Protein AF-A0A660PDK4-F1 (afdb_monomer_lite)

Structure (mmCIF, N/CA/C/O backbone):
data_AF-A0A660PDK4-F1
#
_entry.id   AF-A0A660PDK4-F1
#
loop_
_atom_site.group_PDB
_atom_site.id
_atom_site.type_symbol
_atom_site.label_atom_id
_atom_site.label_alt_id
_atom_site.label_comp_id
_atom_site.label_asym_id
_atom_site.label_entity_id
_atom_site.label_seq_id
_atom_site.pdbx_PDB_ins_code
_atom_site.Cartn_x
_atom_site.Cartn_y
_atom_site.Cartn_z
_atom_site.occupancy
_atom_site.B_iso_or_equiv
_atom_site.auth_seq_id
_atom_site.auth_comp_id
_atom_site.auth_asym_id
_atom_site.auth_atom_id
_atom_site.pdbx_PDB_model_num
ATOM 1 N N . MET A 1 1 ? 26.786 -0.456 -37.010 1.00 61.53 1 MET A N 1
ATOM 2 C CA . MET A 1 1 ? 25.797 -0.784 -35.952 1.00 61.53 1 MET A CA 1
ATOM 3 C C . MET A 1 1 ? 24.676 -1.629 -36.537 1.00 61.53 1 MET A C 1
ATOM 5 O O . MET A 1 1 ? 24.182 -1.297 -37.607 1.00 61.53 1 MET A O 1
ATOM 9 N N . LYS A 1 2 ? 24.284 -2.719 -35.867 1.00 79.62 2 LYS A N 1
ATOM 10 C CA . LYS A 1 2 ? 23.240 -3.639 -36.344 1.00 79.62 2 LYS A CA 1
ATOM 11 C C . LYS A 1 2 ? 21.884 -3.222 -35.770 1.00 79.62 2 LYS A C 1
ATOM 13 O O . LYS A 1 2 ? 21.746 -3.102 -34.559 1.00 79.62 2 LYS A O 1
ATOM 18 N N . ILE A 1 3 ? 20.899 -2.977 -36.635 1.00 83.56 3 ILE A N 1
ATOM 19 C CA . ILE A 1 3 ? 19.535 -2.630 -36.209 1.00 83.56 3 ILE A CA 1
ATOM 20 C C . ILE A 1 3 ? 18.897 -3.875 -35.562 1.00 83.56 3 ILE A C 1
ATOM 22 O O . ILE A 1 3 ? 18.844 -4.914 -36.232 1.00 83.56 3 ILE A O 1
ATOM 26 N N . PRO A 1 4 ? 18.377 -3.795 -34.320 1.00 86.06 4 PRO A N 1
ATOM 27 C CA . PRO A 1 4 ? 17.782 -4.945 -33.640 1.00 86.06 4 PRO A CA 1
ATOM 28 C C . PRO A 1 4 ? 16.606 -5.545 -34.417 1.00 86.06 4 PRO A C 1
ATOM 30 O O . PRO A 1 4 ? 15.833 -4.834 -35.081 1.00 86.06 4 PRO A O 1
ATOM 33 N N . LYS A 1 5 ? 16.420 -6.865 -34.324 1.00 92.06 5 LYS A N 1
ATOM 34 C CA . LYS A 1 5 ? 15.219 -7.525 -34.870 1.00 92.06 5 LYS A CA 1
ATOM 35 C C . LYS A 1 5 ? 13.991 -7.206 -34.001 1.00 92.06 5 LYS A C 1
ATOM 37 O O . LYS A 1 5 ? 14.107 -6.784 -32.857 1.00 92.06 5 LYS A O 1
ATOM 42 N N . LYS A 1 6 ? 12.778 -7.409 -34.537 1.00 88.94 6 LYS A N 1
ATOM 43 C CA . LYS A 1 6 ? 11.521 -7.127 -33.804 1.00 88.94 6 LYS A CA 1
ATOM 44 C C . LYS A 1 6 ? 11.422 -7.921 -32.490 1.00 88.94 6 LYS A C 1
ATOM 46 O O . LYS A 1 6 ? 11.038 -7.357 -31.474 1.00 88.94 6 LYS A O 1
ATOM 51 N N . LYS A 1 7 ? 11.800 -9.206 -32.518 1.00 90.00 7 LYS A N 1
ATOM 52 C CA . LYS A 1 7 ? 11.802 -10.099 -31.343 1.00 90.00 7 LYS A CA 1
ATOM 53 C C . LYS A 1 7 ? 12.777 -9.629 -30.259 1.00 90.00 7 LYS A C 1
ATOM 55 O O . LYS A 1 7 ? 12.391 -9.488 -29.110 1.00 90.00 7 LYS A O 1
ATOM 60 N N . GLU A 1 8 ? 13.995 -9.293 -30.665 1.00 89.75 8 GLU A N 1
ATOM 61 C CA . GLU A 1 8 ? 15.057 -8.785 -29.790 1.00 89.75 8 GLU A CA 1
ATOM 62 C C . GLU 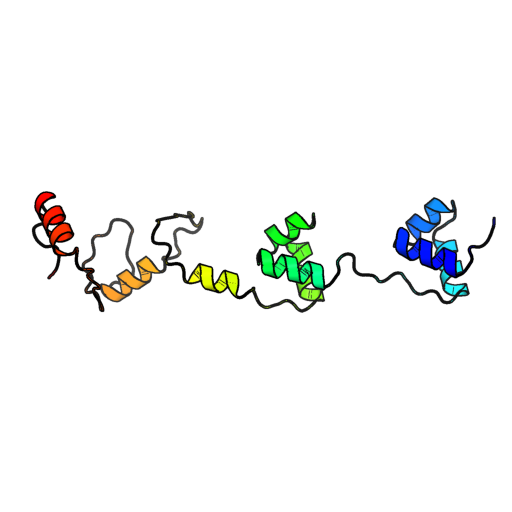A 1 8 ? 14.633 -7.486 -29.089 1.00 89.75 8 GLU A C 1
ATOM 64 O O . GLU A 1 8 ? 14.758 -7.358 -27.874 1.00 89.75 8 GLU A O 1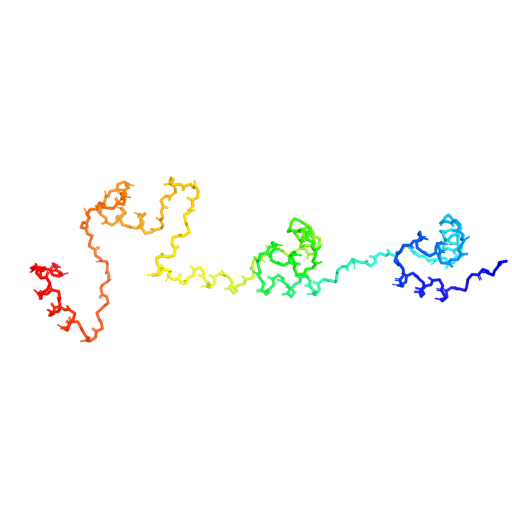
ATOM 69 N N . LEU A 1 9 ? 14.016 -6.554 -29.827 1.00 87.12 9 LEU A N 1
ATOM 70 C CA . LEU A 1 9 ? 13.506 -5.312 -29.245 1.00 87.12 9 LEU A CA 1
ATOM 71 C C . LEU A 1 9 ? 12.400 -5.568 -28.206 1.00 87.12 9 LEU A C 1
ATOM 73 O O . LEU A 1 9 ? 12.367 -4.885 -27.189 1.00 87.12 9 LEU A O 1
ATOM 77 N N . LEU A 1 10 ? 11.532 -6.564 -28.424 1.00 88.06 10 LEU A N 1
ATOM 78 C CA . LEU A 1 10 ? 10.502 -6.968 -27.458 1.00 88.06 10 LEU A CA 1
ATOM 79 C C . LEU A 1 10 ? 11.101 -7.600 -26.192 1.00 88.06 10 LEU A C 1
ATOM 81 O O . LEU A 1 10 ? 10.635 -7.316 -25.089 1.00 88.06 10 LEU A O 1
ATOM 85 N N . GLU A 1 11 ? 12.131 -8.434 -26.321 1.00 88.62 11 GLU A N 1
ATOM 86 C CA . GLU A 1 11 ? 12.834 -9.032 -25.176 1.00 88.62 11 GLU A CA 1
ATOM 87 C C . GLU A 1 11 ? 13.544 -7.969 -24.333 1.00 88.62 11 GLU A C 1
ATOM 89 O O . GLU A 1 11 ? 13.413 -7.944 -23.106 1.00 88.62 11 GLU A O 1
ATOM 94 N N . LEU A 1 12 ? 14.216 -7.024 -24.989 1.00 87.75 12 LEU A N 1
ATOM 95 C CA . LEU A 1 12 ? 14.838 -5.875 -24.331 1.00 87.75 12 LEU A CA 1
ATOM 96 C C . LEU A 1 12 ? 13.804 -4.997 -23.633 1.00 87.75 12 LEU A C 1
ATOM 98 O O . LEU A 1 12 ? 14.040 -4.519 -22.524 1.00 87.75 12 LEU A O 1
ATOM 102 N N . GLN A 1 13 ? 12.641 -4.822 -24.253 1.00 86.62 13 GLN A N 1
ATOM 103 C CA . GLN A 1 13 ? 11.545 -4.061 -23.679 1.00 86.62 13 GLN A CA 1
ATOM 104 C C . GLN A 1 13 ? 11.001 -4.723 -22.404 1.00 86.62 13 GLN A C 1
ATOM 106 O O . GLN A 1 13 ? 10.810 -4.036 -21.400 1.00 86.62 13 GLN A O 1
ATOM 111 N N . LYS A 1 14 ? 10.855 -6.056 -22.397 1.00 84.19 14 LYS A N 1
ATOM 112 C CA . LYS A 1 14 ? 10.500 -6.831 -21.195 1.00 84.19 14 LYS A CA 1
ATOM 113 C C . LYS A 1 14 ? 11.558 -6.711 -20.095 1.00 84.19 14 LYS A C 1
ATOM 115 O O . LYS A 1 14 ? 11.210 -6.536 -18.928 1.00 84.19 14 LYS A O 1
ATOM 120 N N . LYS A 1 15 ? 12.843 -6.773 -20.458 1.00 85.50 15 LYS A N 1
ATOM 121 C CA . LYS A 1 15 ? 13.965 -6.756 -19.506 1.00 85.50 15 LYS A CA 1
ATOM 122 C C . LYS A 1 15 ? 14.181 -5.381 -18.869 1.00 85.50 15 LYS A C 1
ATOM 124 O O . LYS A 1 15 ? 14.283 -5.271 -17.650 1.00 85.50 15 LYS A O 1
ATOM 129 N N . TYR A 1 16 ? 14.244 -4.330 -19.680 1.00 84.69 16 TYR A N 1
ATOM 130 C CA . TYR A 1 16 ? 14.684 -3.004 -19.239 1.00 84.69 16 TYR A CA 1
ATOM 131 C C . TYR A 1 16 ? 13.543 -2.023 -18.967 1.00 84.69 16 TYR A C 1
ATOM 133 O O . TYR A 1 16 ? 13.757 -1.039 -18.256 1.00 84.69 16 TYR A O 1
ATOM 141 N N . ARG A 1 17 ? 12.331 -2.302 -19.467 1.00 81.25 17 ARG A N 1
ATOM 142 C CA . ARG A 1 17 ? 11.08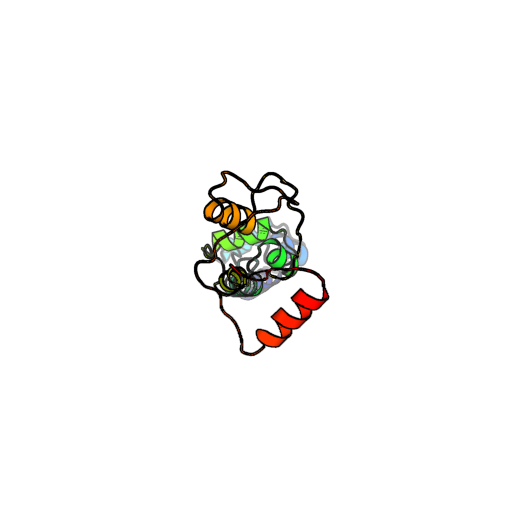6 -1.527 -19.288 1.00 81.25 17 ARG A CA 1
ATOM 143 C C . ARG A 1 17 ? 11.091 -0.104 -19.862 1.00 81.25 17 ARG A C 1
ATOM 145 O O . ARG A 1 17 ? 10.027 0.400 -20.202 1.00 81.25 17 ARG A O 1
ATOM 152 N N . THR A 1 18 ? 12.245 0.556 -19.975 1.00 85.06 18 THR A N 1
ATOM 153 C CA . THR A 1 18 ? 12.382 1.934 -20.462 1.00 85.06 18 THR A CA 1
ATOM 154 C C . THR A 1 18 ? 13.334 2.032 -21.648 1.00 85.06 18 THR A C 1
ATOM 156 O O . THR A 1 18 ? 14.397 1.411 -21.667 1.00 85.06 18 THR A O 1
ATOM 159 N N . ASP A 1 19 ? 12.992 2.893 -22.610 1.00 85.69 19 ASP A N 1
ATOM 160 C CA . ASP A 1 19 ? 13.815 3.119 -23.805 1.00 85.69 19 ASP A CA 1
ATOM 161 C C . ASP A 1 19 ? 15.195 3.699 -23.457 1.00 85.69 19 ASP A C 1
ATOM 163 O O . ASP A 1 19 ? 16.160 3.437 -24.166 1.00 85.69 19 ASP A O 1
ATOM 167 N N . LYS A 1 20 ? 15.314 4.432 -22.337 1.00 88.94 20 LYS A N 1
ATOM 168 C CA . LYS A 1 20 ? 16.589 4.974 -21.836 1.00 88.94 20 LYS A CA 1
ATOM 169 C C . LYS A 1 20 ? 17.589 3.866 -21.489 1.00 88.94 20 LYS A C 1
ATOM 171 O O . LYS A 1 20 ? 18.728 3.922 -21.931 1.00 88.94 20 LYS A O 1
ATOM 176 N N . LYS A 1 21 ? 17.150 2.836 -20.762 1.00 88.25 21 LYS A N 1
ATOM 177 C CA . LYS A 1 21 ? 18.012 1.703 -20.395 1.00 88.25 21 LYS A CA 1
ATOM 178 C C . LYS A 1 21 ? 18.364 0.832 -21.600 1.00 88.25 21 LYS A C 1
ATOM 180 O O . LYS A 1 21 ? 19.476 0.332 -21.690 1.00 88.25 21 LYS A O 1
ATOM 185 N N . ILE A 1 22 ? 17.437 0.672 -22.548 1.00 88.00 22 ILE A N 1
ATOM 186 C CA . ILE A 1 22 ? 17.716 -0.030 -23.813 1.00 88.00 22 ILE A CA 1
ATOM 187 C C . ILE A 1 22 ? 18.781 0.732 -24.617 1.00 88.00 22 ILE A C 1
ATOM 189 O O . ILE A 1 22 ? 19.690 0.122 -25.171 1.00 88.00 22 ILE A O 1
ATOM 193 N N . ALA A 1 23 ? 18.688 2.063 -24.642 1.00 90.81 23 ALA A N 1
ATOM 194 C CA . ALA A 1 23 ? 19.671 2.940 -25.268 1.00 90.81 23 ALA A CA 1
ATOM 195 C C . ALA A 1 23 ? 21.067 2.806 -24.642 1.00 90.81 23 ALA A C 1
ATOM 197 O O . ALA A 1 23 ? 22.038 2.663 -25.379 1.00 90.81 23 ALA A O 1
ATOM 198 N N . GLU A 1 24 ? 21.161 2.778 -23.308 1.00 92.00 24 GLU A N 1
ATOM 199 C CA . GLU A 1 24 ? 22.422 2.571 -22.577 1.00 92.00 24 GLU A CA 1
ATOM 200 C C . GLU A 1 24 ? 23.092 1.238 -22.954 1.00 92.00 24 GLU A C 1
ATOM 202 O O . GLU A 1 24 ? 24.289 1.210 -23.219 1.00 92.00 24 GLU A O 1
ATOM 207 N N . VAL A 1 25 ? 22.320 0.151 -23.072 1.00 89.19 25 VAL A N 1
ATOM 208 C CA . VAL A 1 25 ? 22.840 -1.181 -23.444 1.00 89.19 25 VAL A CA 1
ATOM 209 C C . VAL A 1 25 ? 23.399 -1.215 -24.868 1.00 89.19 25 VAL A C 1
ATOM 211 O O . VAL A 1 25 ? 24.384 -1.900 -25.127 1.00 89.19 25 VAL A O 1
ATOM 214 N N . TYR A 1 26 ? 22.783 -0.482 -25.796 1.00 87.44 26 TYR A N 1
ATOM 215 C CA . TYR A 1 26 ? 23.227 -0.413 -27.192 1.00 87.44 26 TYR A CA 1
ATOM 216 C C . TYR A 1 26 ? 24.222 0.724 -27.461 1.00 87.44 26 TYR A C 1
ATOM 218 O O . TYR A 1 26 ? 24.712 0.834 -28.585 1.00 87.44 26 TYR A O 1
ATOM 226 N N . GLY A 1 27 ? 24.503 1.581 -26.473 1.00 89.25 27 GLY A N 1
ATOM 227 C CA . GLY A 1 27 ? 25.321 2.782 -26.653 1.00 89.25 27 GLY A CA 1
ATOM 228 C C . GLY A 1 27 ? 24.720 3.781 -27.650 1.00 89.25 27 GLY A C 1
ATOM 229 O O . GLY A 1 27 ? 25.454 4.476 -28.346 1.00 89.25 27 GLY A O 1
ATOM 230 N N . VAL A 1 28 ? 23.388 3.826 -27.771 1.00 92.00 28 VAL A N 1
ATOM 231 C CA . VAL A 1 28 ? 22.675 4.692 -28.726 1.00 92.00 28 VAL A CA 1
ATOM 232 C C . VAL A 1 28 ? 21.801 5.720 -28.013 1.00 92.00 28 VAL A C 1
ATOM 234 O O . VAL A 1 28 ? 21.343 5.474 -26.901 1.00 92.00 28 VAL A O 1
ATOM 237 N N . PRO A 1 29 ? 21.475 6.857 -28.649 1.00 93.06 29 PRO A N 1
ATOM 238 C CA . PRO A 1 29 ? 20.496 7.791 -28.104 1.00 93.06 29 PRO A CA 1
ATOM 239 C C . PRO A 1 29 ? 19.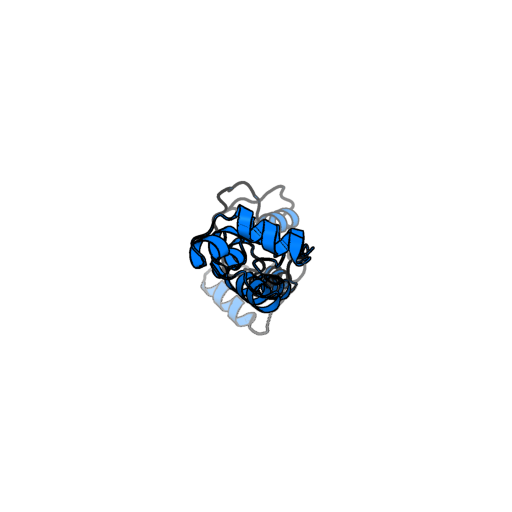105 7.154 -27.955 1.00 93.06 29 PRO A C 1
ATOM 241 O O . PRO A 1 29 ? 18.633 6.441 -28.843 1.00 93.06 29 PRO A O 1
ATOM 244 N N . SER A 1 30 ? 18.383 7.489 -26.880 1.00 91.19 30 SER A N 1
ATOM 245 C CA . SER A 1 30 ? 17.009 7.009 -26.615 1.00 91.19 30 SER A CA 1
ATOM 246 C C . SER A 1 30 ? 16.029 7.293 -27.760 1.00 91.19 30 SER A C 1
ATOM 248 O O . SER A 1 30 ? 15.143 6.486 -28.041 1.00 91.19 30 SER A O 1
ATOM 250 N N . ARG A 1 31 ? 16.231 8.405 -28.478 1.00 92.31 31 ARG A N 1
ATOM 251 C CA . ARG A 1 31 ? 15.459 8.775 -29.676 1.00 92.31 31 ARG A CA 1
ATOM 252 C C . ARG A 1 31 ? 15.545 7.713 -30.775 1.00 92.31 31 ARG A C 1
ATOM 254 O O . ARG A 1 31 ? 14.558 7.470 -31.462 1.00 92.31 31 ARG A O 1
ATOM 261 N N . LEU A 1 32 ? 16.693 7.047 -30.916 1.00 92.06 32 LEU A N 1
ATOM 262 C CA . LEU A 1 32 ? 16.891 6.010 -31.926 1.00 92.06 32 LEU A CA 1
ATOM 263 C C . LEU A 1 32 ? 16.126 4.727 -31.573 1.00 92.06 32 LEU A C 1
ATOM 265 O O . LEU A 1 32 ? 15.523 4.109 -32.447 1.00 92.06 32 LEU A O 1
ATOM 269 N N . VAL A 1 33 ? 16.068 4.373 -30.285 1.00 89.81 33 VAL A N 1
ATOM 270 C CA . VAL A 1 33 ? 15.252 3.251 -29.791 1.00 89.81 33 VAL A CA 1
ATOM 271 C C . VAL A 1 33 ? 13.763 3.521 -30.025 1.00 89.81 33 VAL A C 1
ATOM 273 O O . VAL A 1 33 ? 13.049 2.645 -30.516 1.00 89.81 33 VAL A O 1
ATOM 276 N N . ALA A 1 34 ? 13.303 4.746 -29.749 1.00 90.00 34 ALA A N 1
ATOM 277 C CA . ALA A 1 34 ? 11.935 5.166 -30.048 1.00 90.00 34 ALA A CA 1
ATOM 278 C C . ALA A 1 34 ? 11.633 5.076 -31.555 1.00 90.00 34 ALA A C 1
ATOM 280 O O . A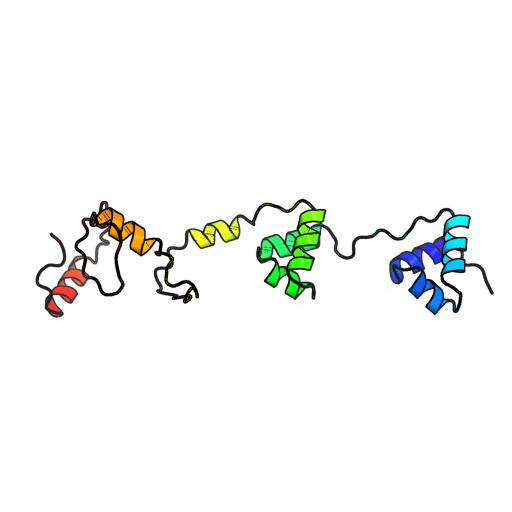LA A 1 34 ? 10.607 4.523 -31.949 1.00 90.00 34 ALA A O 1
ATOM 281 N N . TYR A 1 35 ? 12.563 5.522 -32.405 1.00 91.44 35 TYR A N 1
ATOM 282 C CA . TYR A 1 35 ? 12.445 5.400 -33.858 1.00 91.44 35 TYR A CA 1
ATOM 283 C C . TYR A 1 35 ? 12.352 3.935 -34.320 1.00 91.44 35 TYR A C 1
ATOM 285 O O . TYR A 1 35 ? 11.476 3.589 -35.116 1.00 91.44 35 TYR A O 1
ATOM 293 N N . TRP A 1 36 ? 13.199 3.041 -33.796 1.00 91.38 36 TRP A N 1
ATOM 294 C CA . TRP A 1 36 ? 13.139 1.609 -34.114 1.00 91.38 36 TRP A CA 1
ATOM 295 C C . TRP A 1 36 ? 11.818 0.971 -33.700 1.00 91.38 36 TRP A C 1
ATOM 297 O O . TRP A 1 36 ? 11.291 0.131 -34.433 1.00 91.38 36 TRP A O 1
ATOM 307 N N . ARG A 1 37 ? 11.276 1.373 -32.549 1.00 89.94 37 ARG A N 1
ATOM 308 C CA . ARG A 1 37 ? 9.966 0.926 -32.079 1.00 89.94 37 ARG A CA 1
ATOM 309 C C . ARG A 1 37 ? 8.849 1.365 -33.018 1.00 89.94 37 ARG A C 1
ATOM 311 O O . ARG A 1 37 ? 8.087 0.508 -33.461 1.00 89.94 37 ARG A O 1
ATOM 318 N N . SER A 1 38 ? 8.796 2.649 -33.373 1.00 89.94 38 SER A N 1
ATOM 319 C CA . SER A 1 38 ? 7.791 3.186 -34.299 1.00 89.94 38 SER A CA 1
ATOM 320 C C . SER A 1 38 ? 7.863 2.497 -35.661 1.00 89.94 38 SER A C 1
ATOM 322 O O . SER A 1 38 ? 6.854 2.006 -36.159 1.00 89.94 38 SER A O 1
ATOM 324 N N . LYS A 1 39 ? 9.071 2.333 -36.219 1.00 92.25 39 LYS A N 1
ATOM 325 C CA . LYS A 1 39 ? 9.286 1.665 -37.514 1.00 92.25 39 LYS A CA 1
ATOM 326 C C . LYS A 1 39 ? 8.871 0.188 -37.518 1.00 92.25 39 LYS A C 1
ATOM 328 O O . LYS A 1 39 ? 8.563 -0.361 -38.570 1.00 92.25 39 LYS A O 1
ATOM 333 N N . LYS A 1 40 ? 8.879 -0.476 -36.358 1.00 89.81 40 LYS A N 1
ATOM 334 C CA . LYS A 1 40 ? 8.498 -1.893 -36.198 1.00 89.81 40 LYS A CA 1
ATOM 335 C C . LYS A 1 40 ? 7.093 -2.084 -35.611 1.00 89.81 40 LYS A C 1
ATOM 337 O O . LYS A 1 40 ? 6.726 -3.225 -35.309 1.00 89.81 40 LYS A O 1
ATOM 342 N N . ASN A 1 41 ? 6.336 -0.995 -35.456 1.00 87.69 41 ASN A N 1
ATOM 343 C CA . ASN A 1 41 ? 5.018 -0.948 -34.825 1.00 87.69 41 ASN A CA 1
ATOM 344 C C . ASN A 1 41 ? 4.996 -1.621 -33.436 1.00 87.69 41 ASN A C 1
ATOM 346 O O . ASN A 1 41 ? 4.188 -2.507 -33.161 1.00 87.69 41 ASN A O 1
ATOM 350 N N . ILE A 1 42 ? 5.964 -1.267 -32.582 1.00 84.81 42 ILE A N 1
ATOM 351 C CA . ILE A 1 42 ? 6.042 -1.718 -31.187 1.00 84.81 42 ILE A CA 1
ATOM 352 C C . ILE A 1 42 ? 5.622 -0.560 -30.275 1.00 84.81 42 ILE A C 1
ATOM 354 O O . ILE A 1 42 ? 6.310 0.463 -30.187 1.00 84.81 42 ILE A O 1
ATOM 358 N N . GLY A 1 43 ? 4.500 -0.743 -29.574 1.00 79.88 43 GLY A N 1
ATOM 359 C CA . GLY A 1 43 ? 3.982 0.213 -28.595 1.00 79.88 43 GLY A CA 1
ATOM 360 C C . GLY A 1 43 ? 4.925 0.440 -27.410 1.00 79.88 43 GLY A C 1
ATOM 361 O O . GLY A 1 43 ? 5.921 -0.263 -27.223 1.00 79.88 43 GLY A O 1
ATOM 362 N N . GLN A 1 44 ? 4.631 1.452 -26.596 1.00 76.94 44 GLN A N 1
ATOM 363 C CA . GLN A 1 44 ? 5.400 1.712 -25.380 1.00 76.94 44 GLN A CA 1
ATOM 364 C C . GLN A 1 44 ? 5.174 0.620 -24.342 1.00 76.94 44 GLN A C 1
ATOM 366 O O . GLN A 1 44 ? 4.082 0.069 -24.236 1.00 76.94 44 GLN A O 1
ATOM 371 N N . TYR A 1 45 ? 6.222 0.299 -23.580 1.00 72.56 45 TYR A N 1
ATOM 372 C CA . TYR A 1 45 ? 6.117 -0.710 -22.538 1.00 72.56 45 TYR A CA 1
ATOM 373 C C . TYR A 1 45 ? 5.223 -0.170 -21.427 1.00 72.56 45 TYR A C 1
ATOM 375 O O . TYR A 1 45 ? 5.613 0.745 -20.704 1.00 72.56 45 TYR A O 1
ATOM 383 N N . SER A 1 46 ? 4.015 -0.711 -21.319 1.00 61.81 46 SER A N 1
ATOM 384 C CA . SER A 1 46 ? 2.978 -0.230 -20.404 1.00 61.81 46 SER A CA 1
ATOM 385 C C . SER A 1 46 ? 2.701 -1.191 -19.247 1.00 61.81 46 SER A C 1
ATOM 387 O O . SER A 1 46 ? 1.714 -1.017 -18.532 1.00 61.81 46 SER A O 1
ATOM 389 N N . PHE A 1 47 ? 3.560 -2.191 -19.011 1.00 62.84 47 PHE A N 1
ATOM 390 C CA . PHE A 1 47 ? 3.362 -3.088 -17.874 1.00 62.84 47 PHE A CA 1
ATOM 391 C C . PHE A 1 47 ? 3.496 -2.318 -16.559 1.00 62.84 47 PHE A C 1
ATOM 393 O O . PHE A 1 47 ? 4.531 -1.714 -16.259 1.00 62.84 47 PHE A O 1
ATOM 400 N N . SER A 1 48 ? 2.427 -2.361 -15.764 1.00 67.56 48 SER A N 1
ATOM 401 C CA . SER A 1 48 ? 2.398 -1.845 -14.399 1.00 67.56 48 SER A CA 1
ATOM 402 C C . SER A 1 48 ? 3.562 -2.417 -13.585 1.00 67.56 48 SER A C 1
ATOM 404 O O . SER A 1 48 ? 3.856 -3.607 -13.655 1.00 67.56 48 SER A O 1
ATOM 406 N N . LYS A 1 49 ? 4.219 -1.569 -12.780 1.00 73.19 49 LYS A N 1
ATOM 407 C CA . LYS A 1 49 ? 5.356 -1.969 -11.931 1.00 73.19 49 LYS A CA 1
ATOM 408 C C . LYS A 1 49 ? 5.007 -3.129 -10.985 1.00 73.19 49 LYS A C 1
ATOM 410 O O . LYS A 1 49 ? 5.885 -3.942 -10.708 1.00 73.19 49 LYS A O 1
ATOM 415 N N . TYR A 1 50 ? 3.750 -3.197 -10.540 1.00 80.94 50 TYR A N 1
ATOM 416 C CA . TYR A 1 50 ? 3.195 -4.258 -9.700 1.00 80.94 50 TYR A CA 1
ATOM 417 C C . TYR A 1 50 ? 1.937 -4.832 -10.357 1.00 80.94 50 TYR A C 1
ATOM 419 O O . TYR A 1 50 ? 1.123 -4.063 -10.878 1.00 80.94 50 TYR A O 1
ATOM 427 N N . SER A 1 51 ? 1.786 -6.159 -10.343 1.00 84.50 51 SER A N 1
ATOM 428 C CA . SER A 1 51 ? 0.576 -6.834 -10.821 1.00 84.50 51 SER A CA 1
ATOM 429 C C . SER A 1 51 ? -0.614 -6.534 -9.907 1.00 84.50 51 SER A C 1
ATOM 431 O O . SER A 1 51 ? -0.445 -6.148 -8.751 1.00 84.50 51 SER A O 1
ATOM 433 N N . HIS A 1 52 ? -1.823 -6.698 -10.439 1.00 86.50 52 HIS A N 1
ATOM 434 C CA . HIS A 1 52 ? -3.058 -6.530 -9.675 1.00 86.50 52 HIS A CA 1
ATOM 435 C C . HIS A 1 52 ? -3.138 -7.520 -8.503 1.00 86.50 52 HIS A C 1
ATOM 437 O O . HIS A 1 52 ? -3.354 -7.108 -7.366 1.00 86.50 52 HIS A O 1
ATOM 443 N N . GLU A 1 53 ? -2.853 -8.795 -8.779 1.00 87.62 53 GLU A N 1
ATOM 444 C CA . GLU A 1 53 ? -2.854 -9.900 -7.811 1.00 87.62 53 GLU A CA 1
ATOM 445 C C . GLU A 1 53 ? -1.966 -9.609 -6.601 1.00 87.62 53 GLU A C 1
ATOM 447 O O . GLU A 1 53 ? -2.401 -9.746 -5.465 1.00 87.62 53 GLU A O 1
ATOM 452 N N . LYS A 1 54 ? -0.750 -9.101 -6.831 1.00 88.81 54 LYS A N 1
ATOM 453 C CA . LYS A 1 54 ? 0.193 -8.813 -5.747 1.00 88.81 54 LYS A CA 1
ATOM 454 C C . LYS A 1 54 ? -0.278 -7.678 -4.835 1.00 88.81 54 LYS A C 1
ATOM 456 O O . LYS A 1 54 ? -0.008 -7.694 -3.639 1.00 88.81 54 LYS A O 1
ATOM 461 N N . ILE A 1 55 ? -0.976 -6.681 -5.386 1.00 90.12 55 ILE A N 1
ATOM 462 C CA . ILE A 1 55 ? -1.566 -5.605 -4.577 1.00 90.12 55 ILE A CA 1
ATOM 463 C C . ILE A 1 55 ? -2.760 -6.125 -3.772 1.00 90.12 55 ILE A C 1
ATOM 465 O O . ILE A 1 55 ? -2.926 -5.700 -2.631 1.00 90.12 55 ILE A O 1
ATOM 469 N N . ILE A 1 56 ? -3.560 -7.039 -4.329 1.00 89.88 56 ILE A N 1
ATOM 470 C CA . ILE A 1 56 ? -4.658 -7.690 -3.601 1.00 89.88 56 ILE A CA 1
ATOM 471 C C . ILE A 1 56 ? -4.109 -8.532 -2.454 1.00 89.88 56 ILE A C 1
ATOM 473 O O . ILE A 1 56 ? -4.517 -8.308 -1.324 1.00 89.88 56 ILE A O 1
ATOM 477 N N . GLU A 1 57 ? -3.143 -9.413 -2.715 1.00 89.81 57 GLU A N 1
ATOM 478 C CA . GLU A 1 57 ? -2.560 -10.304 -1.705 1.00 89.81 57 GLU A CA 1
ATOM 479 C C . GLU A 1 57 ? -2.031 -9.518 -0.494 1.00 89.81 57 GLU A C 1
ATOM 481 O O . GLU A 1 57 ? -2.316 -9.840 0.658 1.00 89.81 57 GLU A O 1
ATOM 486 N N . LEU A 1 58 ? -1.297 -8.431 -0.746 1.00 89.25 58 LEU A N 1
ATOM 487 C CA . LEU A 1 58 ? -0.774 -7.570 0.315 1.00 89.25 58 LEU A CA 1
ATOM 488 C C . LEU A 1 58 ? -1.872 -6.792 1.039 1.00 89.25 58 LEU A C 1
ATOM 490 O O . LEU A 1 58 ? -1.783 -6.568 2.248 1.00 89.25 58 LEU A O 1
ATOM 494 N N . TRP A 1 59 ? -2.901 -6.365 0.306 1.00 89.56 59 TRP A N 1
ATOM 495 C CA . TRP A 1 59 ? -4.037 -5.684 0.905 1.00 89.56 59 TRP A CA 1
ATOM 496 C C . TRP A 1 59 ? -4.845 -6.626 1.793 1.00 89.56 59 TRP A C 1
ATOM 498 O O . TRP A 1 59 ? -5.214 -6.218 2.885 1.00 89.56 59 TRP A O 1
ATOM 508 N N . GLU A 1 60 ? -5.070 -7.869 1.371 1.00 86.88 60 GLU A N 1
ATOM 509 C CA . GLU A 1 60 ? -5.740 -8.912 2.152 1.00 86.88 60 GLU A CA 1
ATOM 510 C C . GLU A 1 60 ? -4.930 -9.304 3.387 1.00 86.88 60 GLU A C 1
ATOM 512 O O . GLU A 1 60 ? -5.497 -9.410 4.470 1.00 86.88 60 GLU A O 1
ATOM 517 N N . ARG A 1 61 ? -3.604 -9.426 3.258 1.00 84.31 61 ARG A N 1
ATOM 518 C CA . ARG A 1 61 ? -2.723 -9.800 4.371 1.00 84.31 61 ARG A CA 1
ATOM 519 C C . ARG A 1 61 ? -2.655 -8.745 5.476 1.00 84.31 61 ARG A C 1
ATOM 521 O O . ARG A 1 61 ? -2.724 -9.099 6.646 1.00 84.31 61 ARG A O 1
ATOM 528 N N . TYR A 1 62 ? -2.464 -7.472 5.124 1.00 83.69 62 TYR A N 1
ATOM 529 C CA . TYR A 1 62 ? -2.187 -6.420 6.116 1.00 83.69 62 TYR A CA 1
ATOM 530 C C . TYR A 1 62 ? -3.344 -5.445 6.330 1.00 83.69 62 TYR A C 1
ATOM 532 O O . TYR A 1 62 ? -3.484 -4.889 7.414 1.00 83.69 62 TYR A O 1
ATOM 540 N N . GLY A 1 63 ? -4.109 -5.144 5.275 1.00 81.44 63 GLY A N 1
ATOM 541 C CA . GLY A 1 63 ? -5.150 -4.107 5.227 1.00 81.44 63 GLY A CA 1
ATOM 542 C C . GLY A 1 63 ? -4.775 -2.729 5.795 1.00 81.44 63 GLY A C 1
ATOM 543 O O . GLY A 1 63 ? -5.662 -1.936 6.129 1.00 81.44 63 GLY A O 1
ATOM 544 N N . ASP A 1 64 ? -3.475 -2.436 5.872 1.00 84.75 64 ASP A N 1
ATOM 545 C CA . ASP A 1 64 ? -2.884 -1.127 6.135 1.00 84.75 64 ASP A CA 1
ATOM 546 C C . ASP A 1 64 ? -1.950 -0.768 4.971 1.00 84.75 64 ASP A C 1
ATOM 548 O O . ASP A 1 64 ? -1.042 -1.524 4.616 1.00 84.75 64 ASP A O 1
ATOM 552 N N . ASP A 1 65 ? -2.169 0.413 4.388 1.00 87.00 65 ASP A N 1
ATOM 553 C CA . ASP A 1 65 ? -1.376 0.935 3.276 1.00 87.00 65 ASP A CA 1
ATOM 554 C C . ASP A 1 65 ? 0.102 1.114 3.658 1.00 87.00 65 ASP A C 1
ATOM 556 O O . ASP A 1 65 ? 0.974 0.986 2.799 1.00 87.00 65 ASP A O 1
ATOM 560 N N . ARG A 1 66 ? 0.415 1.410 4.930 1.00 86.31 66 ARG A N 1
ATOM 561 C CA . ARG A 1 66 ? 1.802 1.604 5.387 1.00 86.31 66 ARG A CA 1
ATOM 562 C C . ARG A 1 66 ? 2.564 0.286 5.438 1.00 86.31 66 ARG A C 1
ATOM 564 O O . ARG A 1 66 ? 3.684 0.238 4.938 1.00 86.31 66 ARG A O 1
ATOM 571 N N . LEU A 1 67 ? 1.958 -0.756 6.006 1.00 87.00 67 LEU A N 1
ATOM 572 C CA . LEU A 1 67 ? 2.571 -2.082 6.122 1.00 87.00 67 LEU A CA 1
ATOM 573 C C . LEU A 1 67 ? 2.703 -2.744 4.747 1.00 87.00 67 LEU A C 1
ATOM 575 O O . LEU A 1 67 ? 3.789 -3.175 4.372 1.00 87.00 67 LEU A O 1
ATOM 579 N N . ALA A 1 68 ? 1.634 -2.714 3.947 1.00 88.50 68 ALA A N 1
ATOM 580 C CA . ALA A 1 68 ? 1.658 -3.248 2.588 1.00 88.50 68 ALA A CA 1
ATOM 581 C C . ALA A 1 68 ? 2.631 -2.478 1.671 1.00 88.50 68 ALA A C 1
ATOM 583 O O . ALA A 1 68 ? 3.275 -3.060 0.796 1.00 88.50 68 ALA A O 1
ATOM 584 N N . GLY A 1 69 ? 2.772 -1.164 1.882 1.00 88.38 69 GLY A N 1
ATOM 585 C CA . GLY A 1 69 ? 3.769 -0.343 1.201 1.00 88.38 69 GLY A CA 1
ATOM 586 C C . GLY A 1 69 ? 5.203 -0.713 1.582 1.00 88.38 69 GLY A C 1
ATOM 587 O O . GLY A 1 69 ? 6.039 -0.863 0.689 1.00 88.38 69 GLY A O 1
ATOM 588 N N . ALA A 1 70 ? 5.473 -0.909 2.876 1.00 89.69 70 ALA A N 1
ATOM 589 C CA . ALA A 1 70 ? 6.797 -1.272 3.378 1.00 89.69 70 ALA A CA 1
ATOM 590 C C . ALA A 1 70 ? 7.315 -2.577 2.750 1.00 89.69 70 ALA A C 1
ATOM 592 O O . ALA A 1 70 ? 8.454 -2.609 2.290 1.00 89.69 70 ALA A O 1
ATOM 593 N N . GLU A 1 71 ? 6.455 -3.590 2.613 1.00 88.81 71 GLU A N 1
ATOM 594 C CA . GLU A 1 71 ? 6.792 -4.875 1.980 1.00 88.81 71 GLU A CA 1
ATOM 595 C C . GLU A 1 71 ? 7.191 -4.724 0.498 1.00 88.81 71 GLU A C 1
ATOM 597 O O . GLU A 1 71 ? 8.064 -5.419 -0.019 1.00 88.81 71 GLU A O 1
ATOM 602 N N . LEU A 1 72 ? 6.581 -3.769 -0.213 1.00 86.00 72 LEU A N 1
ATOM 603 C CA . LEU A 1 72 ? 6.927 -3.451 -1.604 1.00 86.00 72 LEU A CA 1
ATOM 604 C C . LEU A 1 72 ? 8.082 -2.451 -1.743 1.00 86.00 72 LEU A C 1
ATOM 606 O O . LEU A 1 72 ? 8.425 -2.081 -2.876 1.00 86.00 72 LEU A O 1
ATOM 610 N N . GLY A 1 73 ? 8.648 -1.979 -0.628 1.00 87.25 73 GLY A N 1
ATOM 611 C CA . GLY A 1 73 ? 9.648 -0.913 -0.604 1.00 87.25 73 GLY A CA 1
ATOM 612 C C . GLY A 1 73 ? 9.112 0.421 -1.134 1.00 87.25 73 GLY A C 1
ATOM 613 O O . GLY A 1 73 ? 9.860 1.200 -1.725 1.00 87.25 73 GLY A O 1
ATOM 614 N N . ILE A 1 74 ? 7.806 0.674 -0.997 1.00 89.06 74 ILE A N 1
ATOM 615 C CA . ILE A 1 74 ? 7.158 1.928 -1.395 1.00 89.06 74 ILE A CA 1
ATOM 616 C C . ILE A 1 74 ? 6.554 2.637 -0.187 1.00 89.06 74 ILE A C 1
ATOM 618 O O . ILE A 1 74 ? 6.244 2.042 0.840 1.00 89.06 74 ILE A O 1
ATOM 622 N N . SER A 1 75 ? 6.347 3.944 -0.313 1.00 91.31 75 SER A N 1
ATOM 623 C CA . SER A 1 75 ? 5.625 4.691 0.712 1.00 91.31 75 SER A CA 1
ATOM 624 C C . SER A 1 75 ? 4.157 4.245 0.772 1.00 91.31 75 SER A C 1
ATOM 626 O O . SER A 1 75 ? 3.564 3.885 -0.249 1.00 91.31 75 SER A O 1
ATOM 628 N N . GLY A 1 76 ? 3.538 4.324 1.954 1.00 88.06 76 GLY A N 1
ATOM 629 C CA . GLY A 1 76 ? 2.110 4.019 2.117 1.00 88.06 76 GLY A CA 1
ATOM 630 C C . GLY A 1 76 ? 1.189 4.789 1.151 1.00 88.06 76 GLY A C 1
ATOM 631 O O . GLY A 1 76 ? 0.330 4.176 0.516 1.00 88.06 76 GLY A O 1
ATOM 632 N N . PRO A 1 77 ? 1.400 6.102 0.915 1.00 89.94 77 PRO A N 1
ATOM 633 C CA . PRO A 1 77 ? 0.672 6.835 -0.123 1.00 89.94 77 PRO A CA 1
ATOM 634 C C . PRO A 1 77 ? 0.881 6.269 -1.534 1.00 89.94 77 PRO A C 1
ATOM 636 O O . PRO A 1 77 ? -0.050 6.266 -2.337 1.00 89.94 77 PRO A O 1
ATOM 639 N N . GLY A 1 78 ? 2.079 5.760 -1.837 1.00 89.44 78 GLY A N 1
ATOM 640 C CA . GLY A 1 78 ? 2.367 5.072 -3.093 1.00 89.44 78 GLY A CA 1
ATOM 641 C C . GLY A 1 78 ? 1.544 3.794 -3.250 1.00 89.44 78 GLY A C 1
ATOM 642 O O . GLY A 1 78 ? 0.959 3.575 -4.310 1.00 89.44 78 GLY A O 1
ATOM 643 N N . PHE A 1 79 ? 1.426 2.988 -2.191 1.00 91.19 79 PHE A N 1
ATOM 644 C CA . PHE A 1 79 ? 0.567 1.799 -2.185 1.00 91.19 79 PHE A CA 1
ATOM 645 C C . PHE A 1 79 ? -0.912 2.162 -2.388 1.00 91.19 79 PHE A C 1
ATOM 647 O O . PHE A 1 79 ? -1.600 1.562 -3.217 1.00 91.19 79 PHE A O 1
ATOM 654 N N . ARG A 1 80 ? -1.385 3.227 -1.726 1.00 89.69 80 ARG A N 1
ATOM 655 C CA . ARG A 1 80 ? -2.748 3.751 -1.903 1.00 89.69 80 ARG A CA 1
ATOM 656 C C . ARG A 1 80 ? -3.051 4.116 -3.359 1.00 89.69 80 ARG A C 1
ATOM 658 O O . ARG A 1 80 ? -4.144 3.825 -3.839 1.00 89.69 80 ARG A O 1
ATOM 665 N N . GLN A 1 81 ? -2.107 4.721 -4.082 1.00 90.19 81 GLN A N 1
ATOM 666 C CA . GLN A 1 81 ? -2.294 5.036 -5.506 1.00 90.19 81 GLN A CA 1
ATOM 667 C C . GLN A 1 81 ? -2.480 3.773 -6.356 1.00 90.19 81 GLN A C 1
ATOM 669 O O . GLN A 1 81 ? -3.341 3.744 -7.235 1.00 90.19 81 GLN A O 1
ATOM 674 N N . TRP A 1 82 ? -1.742 2.699 -6.061 1.00 90.44 82 TRP A N 1
ATOM 675 C CA . TRP A 1 82 ? -1.938 1.408 -6.727 1.00 90.44 82 TRP A CA 1
ATOM 676 C C . TRP A 1 82 ? -3.306 0.800 -6.424 1.00 90.44 82 TRP A C 1
ATOM 678 O O . TRP A 1 82 ? -3.973 0.324 -7.340 1.00 90.44 82 TRP A O 1
ATOM 688 N N . ARG A 1 83 ? -3.781 0.891 -5.178 1.00 91.75 83 ARG A N 1
ATOM 689 C CA . ARG A 1 83 ? -5.146 0.473 -4.829 1.00 91.75 83 ARG A CA 1
ATOM 690 C C . ARG A 1 83 ? -6.215 1.263 -5.572 1.00 91.75 83 ARG A C 1
ATOM 692 O O . ARG A 1 83 ? -7.175 0.664 -6.045 1.00 91.75 83 ARG A O 1
ATOM 699 N N . ILE A 1 84 ? -6.058 2.584 -5.690 1.00 89.69 84 ILE A N 1
ATOM 700 C CA . ILE A 1 84 ? -6.989 3.442 -6.439 1.00 89.69 84 ILE A CA 1
ATOM 701 C C . ILE A 1 84 ? -6.999 3.037 -7.912 1.00 89.69 84 ILE A C 1
ATOM 703 O O . ILE A 1 84 ? -8.074 2.814 -8.465 1.00 89.69 84 ILE A O 1
ATOM 707 N N . LYS A 1 85 ? -5.815 2.868 -8.517 1.00 88.62 85 LYS A N 1
ATOM 708 C CA . LYS A 1 85 ? -5.662 2.419 -9.908 1.00 88.62 85 LYS A CA 1
ATOM 709 C C . LYS A 1 85 ? -6.381 1.091 -10.170 1.00 88.62 85 LYS A C 1
ATOM 711 O O . LYS A 1 85 ? -6.919 0.896 -11.252 1.00 88.62 85 LYS A O 1
ATOM 716 N N . TYR A 1 86 ? -6.391 0.202 -9.182 1.00 89.38 86 TYR A N 1
ATOM 717 C CA . TYR A 1 86 ? -7.006 -1.121 -9.257 1.00 89.38 86 TYR A CA 1
ATOM 718 C C . TYR A 1 86 ? -8.422 -1.213 -8.663 1.00 89.38 86 TYR A C 1
ATOM 720 O O . TYR A 1 86 ? -8.987 -2.299 -8.618 1.00 89.38 86 TYR A O 1
ATOM 728 N N . GLY A 1 87 ? -9.014 -0.108 -8.198 1.00 88.69 87 GLY A N 1
ATOM 729 C CA . GLY A 1 87 ? -10.380 -0.093 -7.658 1.00 88.69 87 GLY A CA 1
ATOM 730 C C . GLY A 1 87 ? -10.565 -0.756 -6.282 1.00 88.69 87 GLY A C 1
ATOM 731 O O . GLY A 1 87 ? -11.700 -0.982 -5.861 1.00 88.69 87 GLY A O 1
ATOM 732 N N . ILE A 1 88 ? -9.490 -1.029 -5.536 1.00 86.56 88 ILE A N 1
ATOM 733 C CA . ILE A 1 88 ? -9.525 -1.760 -4.256 1.00 86.56 88 ILE A CA 1
ATOM 734 C C . ILE A 1 88 ? -9.885 -0.803 -3.106 1.00 86.56 88 ILE A C 1
ATOM 736 O O . ILE A 1 88 ? -9.030 -0.309 -2.362 1.00 86.56 88 ILE A O 1
ATOM 740 N N . LYS A 1 89 ? -11.180 -0.494 -2.971 1.00 80.25 89 LYS A N 1
ATOM 741 C CA . LYS A 1 89 ? -11.689 0.461 -1.966 1.00 80.25 89 LYS A CA 1
ATOM 742 C C . LYS A 1 89 ? -12.005 -0.179 -0.614 1.00 80.25 89 LYS A C 1
ATOM 744 O O . LYS A 1 89 ? -11.782 0.447 0.419 1.00 80.25 89 LYS A O 1
ATOM 749 N N . LYS A 1 90 ? -12.536 -1.404 -0.609 1.00 79.19 90 LYS A N 1
ATOM 750 C CA . LYS A 1 90 ? -13.010 -2.069 0.613 1.00 79.19 90 LYS A CA 1
ATOM 751 C C . LYS A 1 90 ? -11.831 -2.610 1.426 1.00 79.19 90 LYS A C 1
ATOM 753 O O . LYS A 1 90 ? -10.930 -3.233 0.870 1.00 79.19 90 LYS A O 1
ATOM 758 N N . LYS A 1 91 ? -11.842 -2.361 2.738 1.00 75.00 91 LYS A N 1
ATOM 759 C CA . LYS A 1 91 ? -10.904 -2.983 3.684 1.00 75.00 91 LYS A CA 1
ATOM 760 C C . LYS A 1 91 ? -11.224 -4.486 3.802 1.00 75.00 91 LYS A C 1
ATOM 762 O O . LYS A 1 91 ? -12.418 -4.809 3.770 1.00 75.00 91 LYS A O 1
ATOM 767 N N . PRO A 1 92 ? -10.218 -5.378 3.909 1.00 71.31 92 PRO A N 1
ATOM 768 C CA . PRO A 1 92 ? -10.456 -6.813 4.033 1.00 71.31 92 PRO A CA 1
ATOM 769 C C . PRO A 1 92 ? -11.314 -7.121 5.261 1.00 71.31 92 PRO A C 1
ATOM 771 O O . PRO A 1 92 ? -11.241 -6.423 6.276 1.00 71.31 92 PRO A O 1
ATOM 774 N N . VAL A 1 93 ? -12.140 -8.163 5.156 1.00 63.41 93 VAL A N 1
ATOM 775 C CA . VAL A 1 93 ? -13.116 -8.551 6.188 1.00 63.41 93 VAL A CA 1
ATOM 776 C C . VAL A 1 93 ? -12.425 -9.024 7.471 1.00 63.41 93 VAL A C 1
ATOM 778 O O . VAL A 1 93 ? -12.941 -8.770 8.554 1.00 63.41 93 VAL A O 1
ATOM 781 N N . GLN A 1 94 ? -11.230 -9.612 7.367 1.00 62.25 94 GLN A N 1
ATOM 782 C CA . GLN A 1 94 ? -10.468 -10.123 8.514 1.00 62.25 94 GLN A CA 1
ATOM 783 C C . GLN A 1 94 ? -10.179 -9.031 9.562 1.00 62.25 94 GLN A C 1
ATOM 785 O O . GLN A 1 94 ? -10.369 -9.254 10.750 1.00 62.25 94 GLN A O 1
ATOM 790 N N . LEU A 1 95 ? -9.884 -7.798 9.137 1.00 54.66 95 LEU A N 1
ATOM 791 C CA . LEU A 1 95 ? -9.644 -6.667 10.050 1.00 54.66 95 LEU A CA 1
ATOM 792 C C . LEU A 1 95 ? -10.924 -6.021 10.596 1.00 54.66 95 LEU A C 1
ATOM 794 O O . LEU A 1 95 ? -10.852 -5.152 11.463 1.00 54.66 95 LEU A O 1
ATOM 798 N N . LYS A 1 96 ? -12.101 -6.377 10.064 1.00 54.94 96 LYS A N 1
ATOM 799 C CA . LYS A 1 96 ? -13.375 -6.013 10.701 1.00 54.94 96 LYS A CA 1
ATOM 800 C C . LYS A 1 96 ? -13.665 -6.912 11.902 1.00 54.94 96 LYS A C 1
ATOM 802 O O . LYS A 1 96 ? -14.329 -6.457 12.822 1.00 54.94 96 LYS A O 1
ATOM 807 N N . MET A 1 97 ? -13.165 -8.150 11.896 1.00 48.34 97 MET A N 1
ATOM 808 C CA . MET A 1 97 ? -13.350 -9.098 12.999 1.00 48.34 97 MET A CA 1
ATOM 809 C C . MET A 1 97 ? -12.430 -8.771 14.183 1.00 48.34 97 MET A C 1
ATOM 811 O O . MET A 1 97 ? -12.875 -8.875 15.316 1.00 48.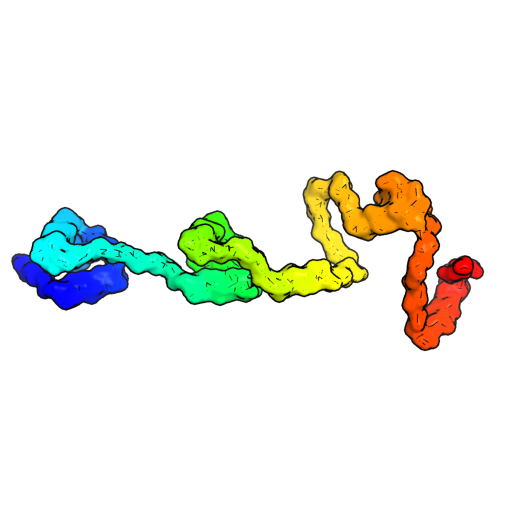34 97 MET A O 1
ATOM 815 N N . GLU A 1 98 ? -11.221 -8.246 13.944 1.00 52.84 98 GLU A N 1
ATOM 816 C CA . GLU A 1 98 ? -10.369 -7.699 15.021 1.00 52.84 98 GLU A CA 1
ATOM 817 C C . GLU A 1 98 ? -11.035 -6.525 15.765 1.00 52.84 98 GLU A C 1
ATOM 819 O O . GLU A 1 98 ? -10.798 -6.320 16.946 1.00 52.84 98 GLU A O 1
ATOM 824 N N . GLN A 1 99 ? -11.915 -5.750 15.114 1.00 49.06 99 GLN A N 1
ATOM 825 C CA . GLN A 1 99 ? -12.675 -4.685 15.792 1.00 49.06 99 GLN A CA 1
ATOM 826 C C . GLN A 1 99 ? -13.788 -5.214 16.710 1.00 49.06 99 GLN A C 1
ATOM 828 O O . GLN A 1 99 ? -14.333 -4.441 17.497 1.00 49.06 99 GLN A O 1
ATOM 833 N N . LEU A 1 100 ? -14.152 -6.493 16.579 1.00 51.44 100 LEU A N 1
ATOM 834 C CA . LEU A 1 100 ? -15.081 -7.180 17.474 1.00 51.44 100 LEU A CA 1
ATOM 835 C C . LEU A 1 100 ? -14.355 -7.867 18.635 1.00 51.44 100 LEU A C 1
ATOM 837 O O . LEU A 1 100 ? -15.022 -8.309 19.571 1.00 51.44 100 LEU A O 1
ATOM 841 N N . GLU A 1 101 ? -13.020 -7.930 18.616 1.00 45.38 101 GLU A N 1
ATOM 842 C CA . GLU A 1 101 ? -12.267 -8.276 19.813 1.00 45.38 101 GLU A CA 1
ATOM 843 C C . GLU A 1 101 ? -12.467 -7.146 20.825 1.00 45.38 101 GLU A C 1
ATOM 845 O O . GLU A 1 101 ? -11.972 -6.026 20.685 1.00 45.38 101 GLU A O 1
ATOM 850 N N . LEU A 1 102 ? -13.278 -7.435 21.842 1.00 45.81 102 LEU A N 1
ATOM 851 C CA . LEU A 1 102 ? -13.344 -6.650 23.060 1.00 45.81 102 LEU A CA 1
ATOM 852 C C . LEU A 1 102 ? -11.924 -6.609 23.631 1.00 45.81 102 LEU A C 1
ATOM 854 O O . LEU A 1 102 ? -11.452 -7.590 24.204 1.00 45.81 102 LEU A O 1
ATOM 858 N N . ASP A 1 103 ? -11.239 -5.481 23.446 1.00 46.66 103 ASP A N 1
ATOM 859 C CA . ASP A 1 103 ? -9.922 -5.215 24.021 1.00 46.66 103 ASP A CA 1
ATOM 860 C C . ASP A 1 103 ? -10.071 -5.063 25.548 1.00 46.66 103 ASP A C 1
ATOM 862 O O . ASP A 1 103 ? -10.089 -3.970 26.112 1.00 46.66 103 ASP A O 1
ATOM 866 N N . LEU A 1 104 ? -10.277 -6.196 26.227 1.00 48.38 104 LEU A N 1
ATOM 867 C CA . LEU A 1 104 ? -10.426 -6.312 27.682 1.00 48.38 104 LEU A CA 1
ATOM 868 C C . LEU A 1 104 ? -9.077 -6.172 28.394 1.00 48.38 104 LEU A C 1
ATOM 870 O O . LEU A 1 104 ? -9.024 -6.132 29.621 1.00 48.38 104 LEU A O 1
ATOM 874 N N . ARG A 1 105 ? -7.975 -6.105 27.640 1.00 40.12 105 ARG A N 1
ATOM 875 C CA . ARG A 1 105 ? -6.610 -6.068 28.164 1.00 40.12 105 ARG A CA 1
ATOM 876 C C . ARG A 1 105 ? -5.975 -4.696 28.044 1.00 40.12 105 ARG A C 1
ATOM 878 O O . ARG A 1 105 ? -4.811 -4.616 27.691 1.00 40.12 105 ARG A O 1
ATOM 885 N N . GLY A 1 106 ? -6.699 -3.626 28.372 1.00 43.06 106 GLY A N 1
ATOM 886 C CA . GLY A 1 106 ? -6.099 -2.349 28.778 1.00 43.06 106 GLY A CA 1
ATOM 887 C C . GLY A 1 106 ? -4.914 -1.863 27.932 1.00 43.06 106 GLY A C 1
ATOM 888 O O . GLY A 1 106 ? -3.999 -1.247 28.485 1.00 43.06 106 GLY A O 1
ATOM 889 N N . THR A 1 107 ? -4.884 -2.138 26.619 1.00 41.50 107 THR A N 1
ATOM 890 C CA . THR A 1 107 ? -3.784 -1.684 25.771 1.00 41.50 107 THR A CA 1
ATOM 891 C C . THR A 1 107 ? -4.041 -0.217 25.466 1.00 41.50 107 THR A C 1
ATOM 893 O O . THR A 1 107 ? -4.617 0.183 24.458 1.00 41.50 107 THR A O 1
ATOM 896 N N . TYR A 1 108 ? -3.657 0.629 26.421 1.00 45.19 108 TYR A N 1
ATOM 897 C CA . TYR A 1 108 ? -3.673 2.075 26.289 1.00 45.19 108 TYR A CA 1
ATOM 898 C C . TYR A 1 108 ? -2.721 2.478 25.157 1.00 45.19 108 TYR A C 1
ATOM 900 O O . TYR A 1 108 ? -1.585 2.900 25.379 1.00 45.19 108 TYR A O 1
ATOM 908 N N . ARG A 1 109 ? -3.188 2.436 23.907 1.00 45.44 109 ARG A N 1
ATOM 909 C CA . ARG A 1 109 ? -2.672 3.355 22.898 1.00 45.44 109 ARG A CA 1
ATOM 910 C C . ARG A 1 109 ? -3.107 4.733 23.366 1.00 45.44 109 ARG A C 1
ATOM 912 O O . ARG A 1 109 ? -4.253 5.121 23.150 1.00 45.44 109 ARG A O 1
ATOM 919 N N . LYS A 1 110 ? -2.208 5.456 24.045 1.00 45.03 110 LYS A N 1
ATOM 920 C CA . LYS A 1 110 ? -2.375 6.883 24.339 1.00 45.03 110 LYS A CA 1
ATOM 921 C C . LYS A 1 110 ? -2.616 7.598 23.011 1.00 45.03 110 LYS A C 1
ATOM 923 O O . LYS A 1 110 ? -1.681 7.959 22.297 1.00 45.03 110 LYS A O 1
ATOM 928 N N . SER A 1 111 ? -3.888 7.753 22.655 1.00 46.44 111 SER A N 1
ATOM 929 C CA . SER A 1 111 ? -4.317 8.700 21.643 1.00 46.44 111 SER A CA 1
ATOM 930 C C . SER A 1 111 ? -3.737 10.041 22.066 1.00 46.44 111 SER A C 1
ATOM 932 O O . SER A 1 111 ? -3.972 10.496 23.184 1.00 46.44 111 SER A O 1
ATOM 934 N N . ARG A 1 112 ? -2.964 10.669 21.176 1.00 49.19 112 ARG A N 1
ATOM 935 C CA . ARG A 1 112 ? -2.447 12.037 21.354 1.00 49.19 112 ARG A CA 1
ATOM 936 C C . ARG A 1 112 ? -3.563 13.067 21.570 1.00 49.19 112 ARG A C 1
ATOM 938 O O . ARG A 1 112 ? -3.280 14.202 21.926 1.00 49.19 112 ARG A O 1
ATOM 945 N N . ASP A 1 113 ? -4.805 12.653 21.355 1.00 47.56 113 ASP A N 1
ATOM 946 C CA . ASP A 1 113 ? -6.012 13.422 21.566 1.00 47.56 113 ASP A CA 1
ATOM 947 C C . ASP A 1 113 ? -6.762 12.842 22.778 1.00 47.56 113 ASP A C 1
ATOM 949 O O . ASP A 1 113 ? -7.579 11.925 22.649 1.00 47.56 113 ASP A O 1
ATOM 953 N N . SER A 1 114 ? -6.430 13.338 23.974 1.00 52.06 114 SER A N 1
ATOM 954 C CA . SER A 1 114 ? -7.049 12.963 25.257 1.00 52.06 114 SER A CA 1
ATOM 955 C C . SER A 1 114 ? -8.519 13.391 25.373 1.00 52.06 114 SER A C 1
ATOM 957 O O . SER A 1 114 ? -9.182 13.061 26.352 1.00 52.06 114 SER A O 1
ATOM 959 N N . ARG A 1 115 ? -9.048 14.105 24.368 1.00 54.78 115 ARG A N 1
ATOM 960 C CA . ARG A 1 115 ? -10.429 14.606 24.329 1.00 54.78 115 ARG A CA 1
ATOM 961 C C . ARG A 1 115 ? -11.436 13.640 23.711 1.00 54.78 115 ARG A C 1
ATOM 963 O O . ARG A 1 115 ? -12.635 13.891 23.796 1.00 54.78 115 ARG A O 1
ATOM 970 N N . ARG A 1 116 ? -11.002 12.555 23.061 1.00 61.81 116 ARG A N 1
ATOM 971 C CA . ARG A 1 116 ? -11.943 11.564 22.517 1.00 61.81 116 ARG A CA 1
ATOM 972 C C . ARG A 1 116 ? -12.366 10.588 23.607 1.00 61.81 116 ARG A C 1
ATOM 974 O O . ARG A 1 116 ? -11.597 9.721 24.008 1.00 61.81 116 ARG A O 1
ATOM 981 N N . GLU A 1 117 ? -13.616 10.709 24.042 1.00 65.94 117 GLU A N 1
ATOM 982 C CA . GLU A 1 117 ? -14.259 9.727 24.913 1.00 65.94 117 GLU A CA 1
ATOM 983 C C . GLU A 1 117 ? -14.198 8.329 24.285 1.00 65.94 117 GLU A C 1
ATOM 985 O O . GLU A 1 117 ? -14.637 8.117 23.146 1.00 65.94 117 GLU A O 1
ATOM 990 N N . THR A 1 118 ? -13.645 7.370 25.030 1.00 74.38 118 THR A N 1
ATOM 991 C CA . THR A 1 118 ? -13.583 5.967 24.613 1.00 74.38 118 THR A CA 1
ATOM 992 C C . THR A 1 118 ? -14.984 5.360 24.569 1.00 74.38 118 THR A C 1
ATOM 994 O O . THR A 1 118 ? -15.916 5.852 25.209 1.00 74.38 118 THR A O 1
ATOM 997 N N . PHE A 1 119 ? -15.147 4.264 23.822 1.00 73.94 119 PHE A N 1
ATOM 998 C CA . PHE A 1 119 ? -16.424 3.544 23.756 1.00 73.94 119 PHE A CA 1
ATOM 999 C C . PHE A 1 119 ? -16.940 3.166 25.154 1.00 73.94 119 PHE A C 1
ATOM 1001 O O . PHE A 1 119 ? -18.117 3.362 25.444 1.00 73.94 119 PHE A O 1
ATOM 1008 N N . ILE A 1 120 ? -16.039 2.730 26.040 1.00 77.19 120 ILE A N 1
ATOM 1009 C CA . ILE A 1 120 ? -16.352 2.402 27.434 1.00 77.19 120 ILE A CA 1
ATOM 1010 C C . ILE A 1 120 ? -16.859 3.638 28.191 1.00 77.19 120 ILE A C 1
ATOM 1012 O O . ILE A 1 120 ? -17.912 3.555 28.812 1.00 77.19 120 ILE A O 1
ATOM 1016 N N . LYS A 1 121 ? -16.192 4.800 28.088 1.00 81.12 121 LYS A N 1
ATOM 1017 C CA . LYS A 1 121 ? -16.659 6.045 28.735 1.00 81.12 121 LYS A CA 1
ATOM 1018 C C . LYS A 1 121 ? -18.064 6.434 28.275 1.00 81.12 121 LYS A C 1
ATOM 1020 O O . LYS A 1 121 ? -18.898 6.769 29.106 1.00 81.12 121 LYS A O 1
ATOM 1025 N N . LYS A 1 122 ? -18.355 6.320 26.975 1.00 82.12 122 LYS A N 1
ATOM 1026 C CA . LYS A 1 122 ? -19.692 6.606 26.424 1.00 82.12 122 LYS A CA 1
ATOM 1027 C C . LYS A 1 122 ? -20.749 5.620 26.908 1.00 82.12 122 LYS A C 1
ATOM 1029 O O . LYS A 1 122 ? -21.863 6.026 27.224 1.00 82.12 122 LYS A O 1
ATOM 1034 N N . LEU A 1 123 ? -20.410 4.332 26.951 1.00 82.56 123 LEU A N 1
ATOM 1035 C CA . LEU A 1 123 ? -21.308 3.287 27.433 1.00 82.56 123 LEU A CA 1
ATOM 1036 C C . LEU A 1 123 ? -21.640 3.500 28.912 1.00 82.56 123 LEU A C 1
ATOM 1038 O O . LEU A 1 123 ? -22.810 3.493 29.285 1.00 82.56 123 LEU A O 1
ATOM 1042 N N . LEU A 1 124 ? -20.615 3.749 29.725 1.00 83.94 124 LEU A N 1
ATOM 1043 C CA . LEU A 1 124 ? -20.744 4.026 31.148 1.00 83.94 124 LEU A CA 1
ATOM 1044 C C . LEU A 1 124 ? -21.543 5.306 31.407 1.00 83.94 124 LEU A C 1
ATOM 1046 O O . LEU A 1 124 ? -22.501 5.244 32.164 1.00 83.94 124 LEU A O 1
ATOM 1050 N N . ALA A 1 125 ? -21.229 6.417 30.729 1.00 85.81 125 ALA A N 1
ATOM 1051 C CA . ALA A 1 125 ? -21.979 7.674 30.817 1.00 85.81 125 ALA A CA 1
ATOM 1052 C C . ALA A 1 125 ? -23.465 7.473 30.491 1.00 85.81 125 ALA A C 1
ATOM 1054 O O . ALA A 1 125 ? -24.347 7.857 31.256 1.00 85.81 125 ALA A O 1
ATOM 1055 N N . LYS A 1 126 ? -23.750 6.771 29.388 1.00 85.19 126 LYS A N 1
ATOM 1056 C CA . LYS A 1 126 ? -25.120 6.450 28.982 1.00 85.19 126 LYS A CA 1
ATOM 1057 C C . LYS A 1 126 ? -25.851 5.618 30.036 1.00 85.19 126 LYS A C 1
ATOM 1059 O O . LYS A 1 126 ? -27.040 5.832 30.253 1.00 85.19 126 LYS A O 1
ATOM 1064 N N . LYS A 1 127 ? -25.167 4.659 30.662 1.00 83.94 127 LYS A N 1
ATOM 1065 C CA . LYS A 1 127 ? -25.768 3.753 31.645 1.00 83.94 127 LYS A CA 1
ATOM 1066 C C . LYS A 1 127 ? -25.898 4.348 33.045 1.00 83.94 127 LYS A C 1
ATOM 1068 O O . LYS A 1 127 ? -26.808 3.957 33.765 1.00 83.94 127 LYS A O 1
ATOM 1073 N N . SER A 1 128 ? -25.046 5.301 33.409 1.00 84.62 128 SER A N 1
ATOM 1074 C CA . SER A 1 128 ? -25.148 6.066 34.656 1.00 84.62 128 SER A CA 1
ATOM 1075 C C . SER A 1 128 ? -26.043 7.307 34.537 1.00 84.62 128 SER A C 1
ATOM 1077 O O . SER A 1 128 ? -26.304 7.966 35.538 1.00 84.62 128 SER A O 1
ATOM 1079 N N . GLY A 1 129 ? -26.515 7.646 33.331 1.00 84.94 129 GLY A N 1
ATOM 1080 C CA . GLY A 1 129 ? -27.303 8.858 33.078 1.00 84.94 129 GLY A CA 1
ATOM 1081 C C . GLY A 1 129 ? -26.476 10.151 33.092 1.00 84.94 129 GLY A C 1
ATOM 1082 O O . GLY A 1 129 ? -27.039 11.243 33.139 1.00 84.94 129 GLY A O 1
ATOM 1083 N N . LEU A 1 130 ? -25.147 10.044 33.050 1.00 85.06 130 LEU A N 1
ATOM 1084 C CA . LEU A 1 130 ? -24.226 11.176 33.028 1.00 85.06 130 LEU A CA 1
ATOM 1085 C C . LEU A 1 130 ? -23.926 11.621 31.590 1.00 85.06 130 LEU A C 1
ATOM 1087 O O . LEU A 1 130 ? -24.004 10.842 30.641 1.00 85.06 130 LEU A O 1
ATOM 1091 N N . LYS A 1 131 ? -23.547 12.894 31.420 1.00 83.00 131 LYS A N 1
ATOM 1092 C CA . LYS A 1 131 ? -23.142 13.431 30.107 1.00 83.00 131 LYS A CA 1
ATOM 1093 C C . LYS A 1 131 ? -21.772 12.913 29.662 1.00 83.00 131 LYS A C 1
ATOM 1095 O O . LYS A 1 131 ? -21.577 12.680 28.476 1.00 83.00 131 LYS A O 1
ATOM 1100 N N . SER A 1 132 ? -20.858 12.733 30.608 1.00 83.69 132 SER A N 1
ATOM 1101 C CA . SER A 1 132 ? -19.503 12.222 30.405 1.00 83.69 132 SER A CA 1
ATOM 1102 C C . SER A 1 132 ? -19.014 11.552 31.695 1.00 83.69 132 SER A C 1
ATOM 1104 O O . SER A 1 132 ? -19.598 11.750 32.762 1.00 83.69 132 SER A O 1
ATOM 1106 N N . VAL A 1 133 ? -17.968 10.728 31.589 1.00 82.81 133 VAL A N 1
ATOM 1107 C CA . VAL A 1 133 ? -17.322 10.049 32.726 1.00 82.81 133 VAL A CA 1
ATOM 1108 C C . VAL A 1 133 ? -15.818 10.294 32.655 1.00 82.81 133 VAL A C 1
ATOM 1110 O O . VAL A 1 133 ? -15.198 10.073 31.607 1.00 82.81 133 VAL A O 1
ATOM 1113 N N . GLU A 1 134 ? -15.236 10.737 33.767 1.00 80.12 134 GLU A N 1
ATOM 1114 C CA . GLU A 1 134 ? -13.797 10.974 33.895 1.00 80.12 134 GLU A CA 1
ATOM 1115 C C . GLU A 1 134 ? -13.044 9.751 34.438 1.00 80.12 134 GLU A C 1
ATOM 1117 O O . GLU A 1 134 ? -13.613 8.843 35.044 1.00 80.12 134 GLU A O 1
ATOM 1122 N N . GLU A 1 135 ? -11.735 9.697 34.186 1.00 76.06 135 GLU A N 1
ATOM 1123 C CA . GLU A 1 135 ? -10.885 8.624 34.712 1.00 76.06 135 GLU A CA 1
ATOM 1124 C C . GLU A 1 135 ? -10.716 8.788 36.226 1.00 76.06 135 GLU A C 1
ATOM 1126 O O . GLU A 1 135 ? -10.395 9.872 36.701 1.00 76.06 135 GLU A O 1
ATOM 1131 N N . GLY A 1 136 ? -10.947 7.713 36.985 1.00 75.25 136 GLY A N 1
ATOM 1132 C CA . GLY A 1 136 ? -10.933 7.739 38.453 1.00 75.25 136 GLY A CA 1
ATOM 1133 C C . GLY A 1 136 ? -12.275 8.109 39.096 1.00 75.25 136 GLY A C 1
ATOM 1134 O O . GLY A 1 136 ? -12.412 7.998 40.312 1.00 75.25 136 GLY A O 1
ATOM 1135 N N . GLN A 1 137 ? -13.285 8.486 38.306 1.00 77.75 137 GLN A N 1
ATOM 1136 C CA . GLN A 1 137 ? -14.633 8.728 38.809 1.00 77.75 137 GLN A CA 1
ATOM 1137 C C . GLN A 1 137 ? -15.323 7.403 39.163 1.00 77.75 137 GLN A C 1
ATOM 1139 O O . GLN A 1 137 ? -15.483 6.524 38.315 1.00 77.75 137 GLN A O 1
ATOM 1144 N N . VAL A 1 138 ? -15.775 7.271 40.412 1.00 80.31 138 VAL A N 1
ATOM 1145 C CA . VAL A 1 138 ? -16.596 6.133 40.844 1.00 80.31 138 VAL A CA 1
ATOM 1146 C C . VAL A 1 138 ? -18.032 6.369 40.386 1.00 80.31 138 VAL A C 1
ATOM 1148 O O . VAL A 1 138 ? -18.641 7.382 40.727 1.00 80.31 138 VAL A O 1
ATOM 1151 N N . ILE A 1 139 ? -18.572 5.436 39.605 1.00 82.44 139 ILE A N 1
ATOM 1152 C CA . ILE A 1 139 ? -19.944 5.489 39.099 1.00 82.44 139 ILE A CA 1
ATOM 1153 C C . ILE A 1 139 ? -20.676 4.192 39.431 1.00 82.44 139 ILE A C 1
ATOM 1155 O O . ILE A 1 139 ? -20.108 3.105 39.335 1.00 82.44 139 ILE A O 1
ATOM 1159 N N . SER A 1 140 ? -21.949 4.313 39.800 1.00 79.81 140 SER A N 1
ATOM 1160 C CA . SER A 1 140 ? -22.844 3.165 39.931 1.00 79.81 140 SER A CA 1
ATOM 1161 C C . SER A 1 140 ? -23.583 2.961 38.613 1.00 79.81 140 SER A C 1
ATOM 1163 O O . SER A 1 140 ? -24.118 3.912 38.037 1.00 79.81 140 SER A O 1
ATOM 1165 N N . VAL A 1 141 ? -23.565 1.731 38.104 1.00 81.25 141 VAL A N 1
ATOM 1166 C CA . VAL A 1 141 ? -24.163 1.371 36.820 1.00 81.25 141 VAL A CA 1
ATOM 1167 C C . VAL A 1 141 ? -24.994 0.112 36.990 1.00 81.25 141 VAL A C 1
ATOM 1169 O O . VAL A 1 141 ? -24.497 -0.894 37.487 1.00 81.25 141 VAL A O 1
ATOM 1172 N N . ARG A 1 142 ? -26.243 0.147 36.518 1.00 78.69 142 ARG A N 1
ATOM 1173 C CA . ARG A 1 142 ? -27.094 -1.042 36.451 1.00 78.69 142 ARG A CA 1
ATOM 1174 C C . ARG A 1 142 ? -26.837 -1.794 35.135 1.00 78.69 142 ARG A C 1
ATOM 1176 O O . ARG A 1 142 ? -27.073 -1.212 34.071 1.00 78.69 142 ARG A O 1
ATOM 1183 N N . PRO A 1 143 ? -26.352 -3.047 35.166 1.00 75.94 143 PRO A N 1
ATOM 1184 C CA . PRO A 1 143 ? -26.159 -3.839 33.955 1.00 75.94 143 PRO A CA 1
ATOM 1185 C C . PRO A 1 143 ? -27.501 -4.332 33.393 1.00 75.94 143 PRO A C 1
ATOM 1187 O O . PRO A 1 143 ? -28.431 -4.610 34.147 1.00 75.94 143 PRO A O 1
ATOM 1190 N N . ASP A 1 144 ? -27.587 -4.471 32.066 1.00 74.88 144 ASP A N 1
ATOM 1191 C CA . ASP A 1 144 ? -28.762 -5.074 31.405 1.00 74.88 144 ASP A CA 1
ATOM 1192 C C . ASP A 1 144 ? -28.725 -6.608 31.447 1.00 74.88 144 ASP A C 1
ATOM 1194 O O . ASP A 1 144 ? -29.764 -7.260 31.411 1.00 74.88 144 ASP A O 1
ATOM 1198 N N . LEU A 1 145 ? -27.520 -7.183 31.487 1.00 66.19 145 LEU A N 1
ATOM 1199 C CA . LEU A 1 145 ? -27.272 -8.617 31.518 1.00 66.19 145 LEU A CA 1
ATOM 1200 C C . LEU A 1 145 ? -26.003 -8.866 32.337 1.00 66.19 145 LEU A C 1
ATOM 1202 O O . LEU A 1 145 ? -24.931 -8.375 31.984 1.00 66.19 145 LEU A O 1
ATOM 1206 N N . ALA A 1 146 ? -26.131 -9.625 33.421 1.00 63.97 146 ALA A N 1
ATOM 1207 C CA . ALA A 1 146 ? -25.005 -10.151 34.176 1.00 63.97 146 ALA A CA 1
ATOM 1208 C C . ALA A 1 146 ? -24.868 -11.635 33.825 1.00 63.97 146 ALA A C 1
ATOM 1210 O O . ALA A 1 146 ? -25.761 -12.426 34.118 1.00 63.97 146 ALA A O 1
ATOM 1211 N N . VAL A 1 147 ? -23.778 -12.004 33.150 1.00 58.94 147 VAL A N 1
ATOM 1212 C CA . VAL A 1 147 ? -23.460 -13.411 32.892 1.00 58.94 147 VAL A CA 1
ATOM 1213 C C . VAL A 1 147 ? -22.542 -13.882 34.007 1.00 58.94 147 VAL A C 1
ATOM 1215 O O . VAL A 1 147 ? -21.426 -13.390 34.158 1.00 58.94 147 VAL A O 1
ATOM 1218 N N . SER A 1 148 ? -23.046 -14.817 34.797 1.00 56.59 148 SER A N 1
ATOM 1219 C CA . SER A 1 148 ? -22.325 -15.492 35.865 1.00 56.59 148 SER A CA 1
ATOM 1220 C C . SER A 1 148 ? -22.019 -16.910 35.375 1.00 56.59 148 SER A C 1
ATOM 1222 O O . SER A 1 148 ? -22.904 -17.611 34.891 1.00 56.59 148 SER A O 1
ATOM 1224 N N . VAL A 1 149 ? -20.742 -17.292 35.408 1.00 61.94 149 VAL A N 1
ATOM 1225 C CA . VAL A 1 149 ? -20.299 -18.682 35.208 1.00 61.94 149 VAL A CA 1
ATOM 1226 C C . VAL A 1 149 ? -20.287 -19.354 36.590 1.00 61.94 149 VAL A C 1
ATOM 1228 O O . VAL A 1 149 ? -20.112 -18.648 37.588 1.00 61.94 149 VAL A O 1
ATOM 1231 N N . ASP A 1 150 ? -20.481 -20.676 36.663 1.00 60.34 150 ASP A N 1
ATOM 1232 C CA . ASP A 1 150 ? -20.661 -21.488 37.892 1.00 60.34 150 ASP A CA 1
ATOM 1233 C C . ASP A 1 150 ? -19.692 -21.188 39.063 1.00 60.34 150 ASP A C 1
ATOM 1235 O O . ASP A 1 150 ? -20.020 -21.438 40.219 1.00 60.34 150 ASP A O 1
ATOM 1239 N N . ASP A 1 151 ? -18.539 -20.558 38.823 1.00 62.59 151 ASP A N 1
ATOM 1240 C CA . ASP A 1 151 ? -17.571 -20.136 39.852 1.00 62.59 151 ASP A CA 1
ATOM 1241 C C . ASP A 1 151 ? -17.945 -18.851 40.618 1.00 62.59 151 ASP A C 1
ATOM 1243 O O . ASP A 1 151 ? -17.135 -18.255 41.339 1.00 62.59 151 ASP A O 1
ATOM 1247 N N . THR A 1 152 ? -19.188 -18.395 40.500 1.00 64.88 152 THR A N 1
ATOM 1248 C CA . THR A 1 152 ? -19.639 -17.129 41.099 1.00 64.88 152 THR A CA 1
ATOM 1249 C C . THR A 1 152 ? -19.541 -17.136 42.624 1.00 64.88 152 THR A C 1
ATOM 1251 O O . THR A 1 152 ? -19.203 -16.115 43.226 1.00 64.88 152 THR A O 1
ATOM 1254 N N . GLU A 1 153 ? -19.719 -18.291 43.268 1.00 66.00 153 GLU A N 1
ATOM 1255 C CA . GLU A 1 153 ? -19.516 -18.424 44.713 1.00 66.00 153 GLU A CA 1
ATOM 1256 C C . GLU A 1 153 ? -18.064 -18.187 45.145 1.00 66.00 153 GLU A C 1
ATOM 1258 O O . GLU A 1 153 ? -17.820 -17.574 46.189 1.00 66.00 153 GLU A O 1
ATOM 1263 N N . GLN A 1 154 ? -17.091 -18.653 44.356 1.00 69.12 154 GLN A N 1
ATOM 1264 C CA . GLN A 1 154 ? -15.670 -18.484 44.668 1.00 69.12 154 GLN A CA 1
ATOM 1265 C C . GLN A 1 154 ? -15.259 -17.018 44.535 1.00 69.12 154 GLN A C 1
ATOM 1267 O O . GLN A 1 154 ? -14.563 -16.479 45.399 1.00 69.12 154 GLN A O 1
ATOM 1272 N N . ILE A 1 155 ? -15.767 -16.354 43.497 1.00 66.81 155 ILE A N 1
ATOM 1273 C CA . ILE A 1 155 ? -15.548 -14.930 43.254 1.00 66.81 155 ILE A CA 1
ATOM 1274 C C . ILE A 1 155 ? -16.151 -14.107 44.403 1.00 66.81 155 ILE A C 1
ATOM 1276 O O . ILE A 1 155 ? -15.452 -13.298 45.013 1.00 66.81 155 ILE A O 1
ATOM 1280 N N . ILE A 1 156 ? -17.404 -14.368 44.793 1.00 66.69 156 ILE A N 1
ATOM 1281 C CA . ILE A 1 156 ? -18.055 -13.681 45.923 1.00 66.69 156 ILE A CA 1
ATOM 1282 C C . ILE A 1 156 ? -17.276 -13.885 47.232 1.00 66.69 156 ILE A C 1
ATOM 1284 O O . ILE A 1 156 ? -17.115 -12.937 48.005 1.00 66.69 156 ILE A O 1
ATOM 1288 N N . LYS A 1 157 ? -16.761 -15.096 47.490 1.00 71.31 157 LYS A N 1
ATOM 1289 C CA . LYS A 1 157 ? -15.926 -15.377 48.670 1.00 71.31 157 LYS A CA 1
ATOM 1290 C C . LYS A 1 157 ? -14.633 -14.554 48.669 1.00 71.31 157 LYS A C 1
ATOM 1292 O O . LYS A 1 157 ? -14.292 -13.989 49.708 1.00 71.31 157 LYS A O 1
ATOM 1297 N N . GLN A 1 158 ? -13.950 -14.424 47.530 1.00 69.62 158 GLN A N 1
ATOM 1298 C CA . GLN A 1 158 ? -12.744 -13.590 47.431 1.00 69.62 158 GLN A CA 1
ATOM 1299 C C . GLN A 1 158 ? -13.024 -12.093 47.633 1.00 69.62 158 GLN A C 1
ATOM 1301 O O . GLN A 1 158 ? -12.242 -11.412 48.299 1.00 69.62 158 GLN A O 1
ATOM 1306 N N . PHE A 1 159 ? -14.155 -11.584 47.137 1.00 67.50 159 PHE A N 1
ATOM 1307 C CA . PHE A 1 159 ? -14.548 -10.182 47.335 1.00 67.50 159 PHE A CA 1
ATOM 1308 C C . PHE A 1 159 ? -14.927 -9.860 48.790 1.00 67.50 159 PHE A C 1
ATOM 1310 O O . PHE A 1 159 ? -14.601 -8.784 49.294 1.00 67.50 159 PHE A O 1
ATOM 1317 N N . LYS A 1 160 ? -15.545 -10.811 49.504 1.00 66.25 160 LYS A N 1
ATOM 1318 C CA . LYS A 1 160 ? -15.802 -10.675 50.948 1.00 66.25 160 LYS A CA 1
ATOM 1319 C C . LYS A 1 160 ? -14.508 -10.660 51.766 1.00 66.25 160 LYS A C 1
ATOM 1321 O O . LYS A 1 160 ? -14.400 -9.881 52.707 1.00 66.25 160 LYS A O 1
ATOM 1326 N N . LEU A 1 161 ? -13.517 -11.475 51.392 1.00 70.31 161 LEU A N 1
ATOM 1327 C CA . LEU A 1 161 ? -12.200 -11.510 52.046 1.00 70.31 161 LEU A CA 1
ATOM 1328 C C . LEU A 1 161 ? -11.394 -10.219 51.841 1.00 70.31 161 LEU A C 1
ATOM 1330 O O . LEU A 1 161 ? -10.631 -9.832 52.719 1.00 70.31 161 LEU A O 1
ATOM 1334 N N . THR A 1 162 ? -11.586 -9.530 50.715 1.00 67.94 162 THR A N 1
ATOM 1335 C CA . THR A 1 162 ? -10.965 -8.223 50.429 1.00 67.94 162 THR A CA 1
ATOM 1336 C C . THR A 1 162 ? -11.721 -7.030 51.032 1.00 67.94 162 THR A C 1
ATOM 1338 O O . THR A 1 162 ? -11.308 -5.890 50.835 1.00 67.94 162 THR A O 1
ATOM 1341 N N . GLY A 1 163 ? -12.777 -7.268 51.821 1.00 50.41 163 GLY A N 1
ATOM 1342 C CA . GLY A 1 163 ? -13.439 -6.238 52.628 1.00 50.41 163 GLY A CA 1
ATOM 1343 C C . GLY A 1 163 ? -14.522 -5.433 51.908 1.00 50.41 163 GLY A C 1
ATOM 1344 O O . GLY A 1 163 ? -14.935 -4.393 52.417 1.00 50.41 163 GLY A O 1
ATOM 1345 N N . PHE A 1 164 ? -15.016 -5.896 50.756 1.00 48.12 164 PHE A N 1
ATOM 1346 C CA . PHE A 1 164 ? -16.132 -5.248 50.064 1.00 48.12 164 PHE A CA 1
ATOM 1347 C C . PHE A 1 164 ? -17.478 -5.848 50.526 1.00 48.12 164 PHE A C 1
ATOM 1349 O O . PHE A 1 164 ? -17.738 -7.029 50.288 1.00 48.12 164 PHE A O 1
ATOM 1356 N N . PRO A 1 165 ? -18.358 -5.069 51.192 1.00 49.47 165 PRO A N 1
ATOM 1357 C CA . PRO A 1 165 ? -19.556 -5.599 51.855 1.00 49.47 165 PRO A CA 1
ATOM 1358 C C . PRO A 1 165 ? -20.724 -5.936 50.909 1.00 49.47 165 PRO A C 1
ATOM 1360 O O . PRO A 1 165 ? -21.646 -6.641 51.314 1.00 49.47 165 PRO A O 1
ATOM 1363 N N . LYS A 1 166 ? -20.693 -5.484 49.649 1.00 51.22 166 LYS A N 1
ATOM 1364 C CA . LYS A 1 166 ? -21.673 -5.827 48.607 1.00 51.22 166 LYS A CA 1
ATOM 1365 C C . LYS A 1 166 ? -20.969 -6.003 47.267 1.00 51.22 166 LYS A C 1
ATOM 1367 O O . LYS A 1 166 ? -20.180 -5.149 46.877 1.00 51.22 166 LYS A O 1
ATOM 1372 N N . VAL A 1 167 ? -21.270 -7.103 46.578 1.00 53.94 167 VAL A N 1
ATOM 1373 C CA . VAL A 1 167 ? -20.754 -7.387 45.225 1.00 53.94 167 VAL A CA 1
ATOM 1374 C C . VAL A 1 167 ? -21.821 -7.087 44.162 1.00 53.94 167 VAL A C 1
ATOM 1376 O O . VAL A 1 167 ? -21.478 -6.703 43.051 1.00 53.94 167 VAL A O 1
ATOM 1379 N N . TRP A 1 168 ? -23.106 -7.187 44.521 1.00 47.69 168 TRP A N 1
ATOM 1380 C CA . TRP A 1 168 ? -24.258 -6.877 43.669 1.00 47.69 168 TRP A CA 1
ATOM 1381 C C . TRP A 1 168 ? -25.406 -6.332 44.537 1.00 47.69 168 TRP A C 1
ATOM 1383 O O . TRP A 1 168 ? -25.510 -6.720 45.705 1.00 47.69 168 TRP A O 1
ATOM 1393 N N . ASP A 1 169 ? -26.225 -5.444 43.968 1.00 46.03 169 ASP A N 1
ATOM 1394 C CA . ASP A 1 169 ? -27.547 -5.044 44.483 1.00 46.03 169 ASP A CA 1
ATOM 1395 C C . ASP A 1 169 ? -28.649 -5.786 43.715 1.00 46.03 169 ASP A C 1
ATOM 1397 O O . ASP A 1 169 ? -28.540 -5.865 42.466 1.00 46.03 169 ASP A O 1
#

Foldseek 3Di:
DDQDDPVRLVVLCVVVVALCVVCVVVVHDSVVNVVSCVVSVHDRRDDDPDDLVLLVVLQQVPVQLQSSQVVVVHHSVVSVVSCVVNVVDDRHVVVVVVVVPPCPPPPPPPDPCPPDADPVQVVQCVQQVHPTDDPPDDGDGDDPDDDDDPCVVVVVVVCVVVPDPDPDD

pLDDT: mean 76.22, std 15.19, range [40.12, 93.06]

Radius of gyration: 31.26 Å; chains: 1; bounding box: 55×36×90 Å

Secondary structure (DSSP, 8-state):
-PPPPHHHHHHHHHHH-SHHHHHHHHTS-HHHHHHHHHHTT-------SS-HHHHHHHHHHH--HHHHHHHTTS-HHHHHHHHHHTT--SPPTHHHHGGGS---S------S-TTS--HHHHHHHHHHT-S---TT-------S-----TTHHHHHHHHHHTT-S-S--

Sequence (169 aa):
MKIPKKKELLELQKKYRTDKKIAEVYGVPSRLVAYWRSKKNIGQYSFSKYSHEKIIELWERYGDDRLAGAELGISGPGFRQWRIKYGIKKKPVQLKMEQLELDLRGTYRKSRDSRRETFIKKLLAKKSGLKSVEEGQVISVRPDLAVSVDDTEQIIKQFKLTGFPKVWD